Protein AF-A0A6I7P1I2-F1 (afdb_monomer)

Sequence (100 aa):
MGYPGLREEVRRVYERDATERSYSCLRPRLLGIYRAEIVERDGDLMTVQVRYAWRDEVSDDDPPFVGCQGTGERAFVVDVSGEVARVVGMSGEQRLPPRG

Secondary structure (DSSP, 8-state):
--STTHHHHHHHHHHHHB-BTTTTB-SEEEEEEEEEEEEEEETTEEEEEEEEEEEE-S-TTSTT-TT-EEEEEEEEEEE-SSSS-EEEEE-S-BSS----

pLDDT: mean 87.3, std 15.23, range [37.34, 98.12]

Mean predicted aligned error: 5.85 Å

Foldseek 3Di:
DPFPCVVVQVQVCCQQWDADDVNPQPGKGFPDWPDWDFPDDDPQKTKIKTKTWIAGPPDPPDPPPVDRTDIDIKIFIWGRPDSHIHGQDIDDHTPDDRDD

Structure (mmCIF, N/CA/C/O backbone):
data_AF-A0A6I7P1I2-F1
#
_entry.id   AF-A0A6I7P1I2-F1
#
loop_
_atom_site.group_PDB
_atom_site.id
_atom_site.type_symbol
_atom_site.label_atom_id
_atom_site.label_alt_id
_atom_site.label_comp_id
_atom_site.label_asym_id
_atom_site.label_entity_id
_atom_site.label_seq_id
_atom_site.pdbx_PDB_ins_code
_atom_site.Cartn_x
_atom_site.Cartn_y
_atom_site.Cartn_z
_atom_site.occupancy
_atom_site.B_iso_or_equiv
_atom_site.auth_seq_id
_atom_site.auth_comp_id
_atom_site.auth_asym_id
_atom_site.auth_atom_id
_atom_site.pdbx_PDB_model_num
ATOM 1 N N . MET A 1 1 ? -4.906 9.952 5.744 1.00 62.12 1 MET A N 1
ATOM 2 C CA . MET A 1 1 ? -4.938 8.846 6.727 1.00 62.12 1 MET A CA 1
ATOM 3 C C . MET A 1 1 ? -4.898 9.454 8.119 1.00 62.12 1 MET A C 1
ATOM 5 O O . MET A 1 1 ? -3.980 10.219 8.373 1.00 62.12 1 MET A O 1
ATOM 9 N N . GLY A 1 2 ? -5.907 9.198 8.956 1.00 75.69 2 GLY A N 1
ATOM 10 C CA . GLY A 1 2 ? -6.062 9.840 10.274 1.00 75.69 2 GLY A CA 1
ATOM 11 C C . GLY A 1 2 ? -5.527 9.039 11.468 1.00 75.69 2 GLY A C 1
ATOM 12 O O . GLY A 1 2 ? -5.618 9.519 12.590 1.00 75.69 2 GLY A O 1
ATOM 13 N N . TYR A 1 3 ? -4.980 7.840 11.244 1.00 83.12 3 TYR A N 1
ATOM 14 C CA . TYR A 1 3 ? -4.480 6.964 12.307 1.00 83.12 3 TYR A CA 1
ATOM 15 C C . TYR A 1 3 ? -2.974 7.145 12.522 1.00 83.12 3 TYR A C 1
ATOM 17 O O . TYR A 1 3 ? -2.224 7.126 11.535 1.00 83.12 3 TYR A O 1
ATOM 25 N N . PRO A 1 4 ? -2.512 7.278 13.779 1.00 84.56 4 PRO A N 1
ATOM 26 C CA . PRO A 1 4 ? -1.090 7.331 14.095 1.00 84.56 4 PRO A CA 1
ATOM 27 C C . PRO A 1 4 ? -0.337 6.129 13.515 1.00 84.56 4 PRO A C 1
ATOM 29 O O . PRO A 1 4 ? -0.789 4.991 13.613 1.00 84.56 4 PRO A O 1
ATOM 32 N N . GLY A 1 5 ? 0.801 6.381 12.864 1.00 87.62 5 GLY A N 1
ATOM 33 C CA . GLY A 1 5 ? 1.683 5.332 12.335 1.00 87.62 5 GLY A CA 1
ATOM 34 C C . GLY A 1 5 ? 1.178 4.576 11.097 1.00 87.62 5 GLY A C 1
ATOM 35 O O . GLY A 1 5 ? 1.986 3.947 10.422 1.00 87.62 5 GLY A O 1
ATOM 36 N N . LEU A 1 6 ? -0.100 4.689 10.717 1.00 91.00 6 LEU A N 1
ATOM 37 C CA . LEU A 1 6 ? -0.685 3.875 9.641 1.00 91.00 6 LEU A CA 1
ATOM 38 C C . LEU A 1 6 ? 0.038 4.020 8.294 1.00 91.00 6 LEU A C 1
ATOM 40 O O . LEU A 1 6 ? 0.222 3.047 7.571 1.00 91.00 6 LEU A O 1
ATOM 44 N N . ARG A 1 7 ? 0.469 5.235 7.944 1.00 93.25 7 ARG A N 1
ATOM 45 C CA . ARG A 1 7 ? 1.209 5.462 6.693 1.00 93.25 7 ARG A CA 1
ATOM 46 C C . ARG A 1 7 ? 2.533 4.694 6.666 1.00 93.25 7 ARG A C 1
ATOM 48 O O . ARG A 1 7 ? 2.898 4.158 5.624 1.00 93.25 7 ARG A O 1
ATOM 55 N N . GLU A 1 8 ? 3.233 4.675 7.794 1.00 93.62 8 GLU A N 1
ATOM 56 C CA . GLU A 1 8 ? 4.505 3.970 7.937 1.00 93.62 8 GLU A CA 1
ATOM 57 C C . GLU A 1 8 ? 4.284 2.457 7.946 1.00 93.62 8 GLU A C 1
ATOM 59 O O . GLU A 1 8 ? 5.009 1.720 7.289 1.00 93.62 8 GLU A O 1
ATOM 64 N N . GLU A 1 9 ? 3.218 2.000 8.604 1.00 95.44 9 GLU A N 1
ATOM 65 C CA . GLU A 1 9 ? 2.811 0.598 8.610 1.00 95.44 9 GLU A CA 1
ATOM 66 C C . GLU A 1 9 ? 2.508 0.079 7.196 1.00 95.44 9 GLU A C 1
ATOM 68 O O . GLU A 1 9 ? 3.051 -0.946 6.785 1.00 95.44 9 GLU A O 1
ATOM 73 N N . VAL A 1 10 ? 1.702 0.816 6.422 1.00 96.31 10 VAL A N 1
ATOM 74 C CA . VAL A 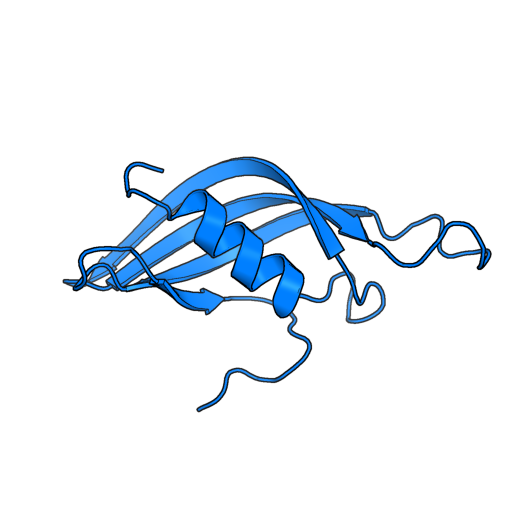1 10 ? 1.394 0.500 5.016 1.00 96.31 10 VAL A CA 1
ATOM 75 C C . VAL A 1 10 ? 2.670 0.404 4.189 1.00 96.31 10 VAL A C 1
ATOM 77 O O . VAL A 1 10 ? 2.849 -0.564 3.451 1.00 96.31 10 VAL A O 1
ATOM 80 N N . ARG A 1 11 ? 3.576 1.381 4.330 1.00 96.38 11 ARG A N 1
ATOM 81 C CA . ARG A 1 11 ? 4.871 1.359 3.645 1.00 96.38 11 ARG A CA 1
ATOM 82 C C . ARG A 1 11 ? 5.667 0.117 4.023 1.00 96.38 11 ARG A C 1
ATOM 84 O O . ARG A 1 11 ? 6.087 -0.617 3.137 1.00 96.38 11 ARG A O 1
ATOM 91 N N . ARG A 1 12 ? 5.827 -0.152 5.317 1.00 95.69 12 ARG A N 1
ATOM 92 C CA . ARG A 1 12 ? 6.600 -1.292 5.811 1.00 95.69 12 ARG A CA 1
ATOM 93 C C . ARG A 1 12 ? 6.071 -2.619 5.273 1.00 95.69 12 ARG A C 1
ATOM 95 O O . ARG A 1 12 ? 6.865 -3.446 4.838 1.00 95.69 12 ARG A O 1
ATOM 102 N N . VAL A 1 13 ? 4.754 -2.833 5.311 1.00 96.50 13 VAL A N 1
ATOM 103 C CA . VAL A 1 13 ? 4.146 -4.070 4.797 1.00 96.50 13 VAL A CA 1
ATOM 104 C C . VAL A 1 13 ? 4.307 -4.179 3.287 1.00 96.50 13 VAL A C 1
ATOM 106 O O . VAL A 1 13 ? 4.737 -5.223 2.804 1.00 96.50 13 VAL A O 1
ATOM 109 N N . TYR A 1 14 ? 4.049 -3.099 2.546 1.00 96.56 14 TYR A N 1
ATOM 110 C CA . TYR A 1 14 ? 4.244 -3.089 1.100 1.00 96.56 14 TYR A CA 1
ATOM 111 C C . TYR A 1 14 ? 5.682 -3.460 0.715 1.00 96.56 14 TYR A C 1
ATOM 113 O O . TYR A 1 14 ? 5.891 -4.398 -0.041 1.00 96.56 14 TYR A O 1
ATOM 121 N N . GLU A 1 15 ? 6.689 -2.783 1.264 1.00 95.19 15 GLU A N 1
ATOM 122 C CA . GLU A 1 15 ? 8.089 -2.989 0.855 1.00 95.19 15 GLU A CA 1
ATOM 123 C C . GLU A 1 15 ? 8.627 -4.375 1.262 1.00 95.19 15 GLU A C 1
ATOM 125 O O . GLU A 1 15 ? 9.477 -4.972 0.584 1.00 95.19 15 GLU A O 1
ATOM 130 N N . ARG A 1 16 ? 8.093 -4.925 2.359 1.00 94.38 16 ARG A N 1
ATOM 131 C CA . ARG A 1 16 ? 8.427 -6.264 2.852 1.00 94.38 16 ARG A CA 1
ATOM 132 C C . ARG A 1 16 ? 7.786 -7.381 2.029 1.00 94.38 16 ARG A C 1
ATOM 134 O O . ARG A 1 16 ? 8.445 -8.398 1.807 1.00 94.38 16 ARG A O 1
ATOM 141 N N . ASP A 1 17 ? 6.547 -7.209 1.582 1.00 94.50 17 ASP A N 1
ATOM 142 C CA . ASP A 1 17 ? 5.759 -8.332 1.068 1.00 94.50 17 ASP A CA 1
ATOM 143 C C . ASP A 1 17 ? 5.382 -8.190 -0.407 1.00 94.50 17 ASP A C 1
ATOM 145 O O . ASP A 1 17 ? 5.201 -9.208 -1.067 1.00 94.50 17 ASP A O 1
ATOM 149 N N . ALA A 1 18 ? 5.270 -6.981 -0.956 1.00 94.94 18 ALA A N 1
ATOM 150 C CA . ALA A 1 18 ? 4.775 -6.781 -2.313 1.00 94.94 18 ALA A CA 1
ATOM 151 C C . ALA A 1 18 ? 5.772 -7.226 -3.393 1.00 94.94 18 ALA A C 1
ATOM 153 O O . ALA A 1 18 ? 6.990 -7.063 -3.280 1.00 94.94 18 ALA A O 1
ATOM 154 N N . THR A 1 19 ? 5.203 -7.717 -4.490 1.00 93.19 19 THR A N 1
ATOM 155 C CA . THR A 1 19 ? 5.827 -7.773 -5.816 1.00 93.19 19 THR A CA 1
ATOM 156 C C . THR A 1 19 ? 4.970 -6.979 -6.796 1.00 93.19 19 THR A C 1
ATOM 158 O O . THR A 1 19 ? 3.774 -6.810 -6.571 1.00 93.19 19 THR A O 1
ATOM 161 N N . GLU A 1 20 ? 5.555 -6.487 -7.879 1.00 92.62 20 GLU A N 1
ATOM 162 C CA . GLU A 1 20 ? 4.842 -5.758 -8.930 1.00 92.62 20 GLU A CA 1
ATOM 163 C C . GLU A 1 20 ? 5.101 -6.394 -10.299 1.00 92.62 20 GLU A C 1
ATOM 165 O O . GLU A 1 20 ? 6.075 -7.130 -10.489 1.00 92.62 20 GLU A O 1
ATOM 170 N N . ARG A 1 21 ? 4.238 -6.065 -11.268 1.00 89.56 21 ARG A N 1
ATOM 171 C CA . ARG A 1 21 ? 4.314 -6.544 -12.659 1.00 89.56 21 ARG A CA 1
ATOM 172 C C . ARG A 1 21 ? 4.403 -8.072 -12.773 1.00 89.56 21 ARG A C 1
ATOM 174 O O . ARG A 1 21 ? 5.328 -8.592 -13.391 1.00 89.56 21 ARG A O 1
ATOM 181 N N . SER A 1 22 ? 3.443 -8.801 -12.210 1.00 87.69 22 SER A N 1
ATOM 182 C CA . SER A 1 22 ? 3.378 -10.262 -12.360 1.00 87.69 22 SER A CA 1
ATOM 183 C C . SER A 1 22 ? 4.661 -10.941 -11.905 1.00 87.69 22 SER A C 1
ATOM 185 O O . SER A 1 22 ? 5.227 -11.772 -12.612 1.00 87.69 22 SER A O 1
ATOM 187 N N . TYR A 1 23 ? 5.110 -10.563 -10.706 1.00 88.38 23 TYR A N 1
ATOM 188 C CA . TYR A 1 23 ? 6.326 -11.074 -10.068 1.00 88.38 23 TYR A CA 1
ATOM 189 C C . TYR A 1 23 ? 7.640 -10.748 -10.800 1.00 88.38 23 TYR A C 1
ATOM 191 O O . TYR A 1 23 ? 8.673 -11.325 -10.467 1.00 88.38 23 TYR A O 1
ATOM 199 N N . SER A 1 24 ? 7.654 -9.817 -11.762 1.00 86.25 24 SER A N 1
ATOM 200 C CA . SER A 1 24 ? 8.904 -9.400 -12.414 1.00 86.25 24 SER A CA 1
ATOM 201 C C . SER A 1 24 ? 9.673 -8.342 -11.617 1.00 86.25 24 SER A C 1
ATOM 203 O O . SER A 1 24 ? 10.883 -8.219 -11.783 1.00 86.25 24 SER A O 1
ATOM 205 N N . CYS A 1 25 ? 8.984 -7.563 -10.776 1.00 88.62 25 CYS A N 1
ATOM 206 C CA . CYS A 1 25 ? 9.580 -6.532 -9.927 1.00 88.62 25 CYS A CA 1
ATOM 207 C C . CYS A 1 25 ? 9.448 -6.952 -8.463 1.00 88.62 25 CYS A C 1
ATOM 209 O O . CYS A 1 25 ? 8.384 -6.856 -7.845 1.00 88.62 25 CYS A O 1
ATOM 211 N N . LEU A 1 26 ? 10.531 -7.517 -7.941 1.00 89.19 26 LEU A N 1
ATOM 212 C CA . LEU A 1 26 ? 10.532 -8.276 -6.698 1.00 89.19 26 LEU A CA 1
ATOM 213 C C . LEU A 1 26 ? 10.766 -7.412 -5.464 1.00 89.19 26 LEU A C 1
ATOM 215 O O . LEU A 1 26 ? 10.371 -7.825 -4.372 1.00 89.19 26 LEU A O 1
ATOM 219 N N . ARG A 1 27 ? 11.407 -6.243 -5.599 1.00 90.69 27 ARG A N 1
ATOM 220 C CA . ARG A 1 27 ? 11.761 -5.372 -4.466 1.00 90.69 27 ARG A CA 1
ATOM 221 C C . ARG A 1 27 ? 11.227 -3.947 -4.617 1.00 90.69 27 ARG A C 1
ATOM 223 O O . ARG A 1 27 ? 12.000 -2.997 -4.514 1.00 90.69 27 ARG A O 1
ATOM 230 N N . PRO A 1 28 ? 9.910 -3.765 -4.835 1.00 93.38 28 PRO A N 1
ATOM 231 C CA . PRO A 1 28 ? 9.336 -2.438 -4.985 1.00 93.38 28 PRO A CA 1
ATOM 232 C C . PRO A 1 28 ? 9.406 -1.648 -3.670 1.00 93.38 28 PRO A C 1
ATOM 234 O O . PRO A 1 28 ? 9.044 -2.148 -2.605 1.00 93.38 28 PRO A O 1
ATOM 237 N N . ARG A 1 29 ? 9.812 -0.379 -3.762 1.00 94.56 29 ARG A N 1
ATOM 238 C CA . AR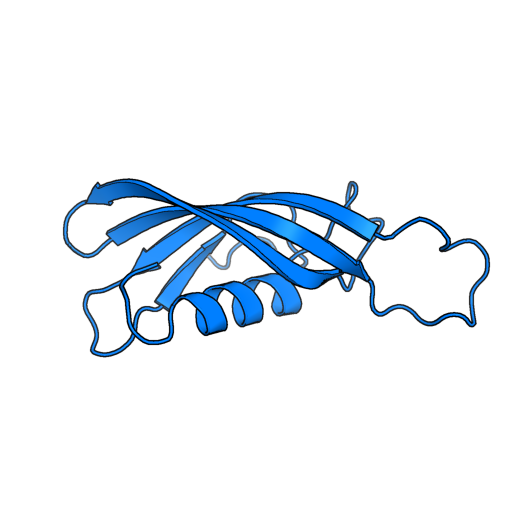G A 1 29 ? 9.719 0.612 -2.684 1.00 94.56 29 ARG A CA 1
ATOM 239 C C . ARG A 1 29 ? 8.756 1.734 -3.002 1.00 94.56 29 ARG A C 1
ATOM 241 O O . ARG A 1 29 ? 8.638 2.155 -4.153 1.00 94.56 29 ARG A O 1
ATOM 248 N N . LEU A 1 30 ? 8.072 2.235 -1.972 1.00 95.50 30 LEU A N 1
ATOM 249 C CA . LEU A 1 30 ? 7.101 3.314 -2.120 1.00 95.50 30 LEU A CA 1
ATOM 250 C C . LEU A 1 30 ? 7.804 4.662 -2.224 1.00 95.50 30 LEU A C 1
ATOM 252 O O . LEU A 1 30 ? 8.259 5.228 -1.226 1.00 95.50 30 LEU A O 1
ATOM 256 N N . LEU A 1 31 ? 7.758 5.251 -3.416 1.00 94.69 31 LEU A N 1
ATOM 257 C CA . LEU A 1 31 ? 8.173 6.635 -3.632 1.00 94.69 31 LEU A CA 1
ATOM 258 C C . LE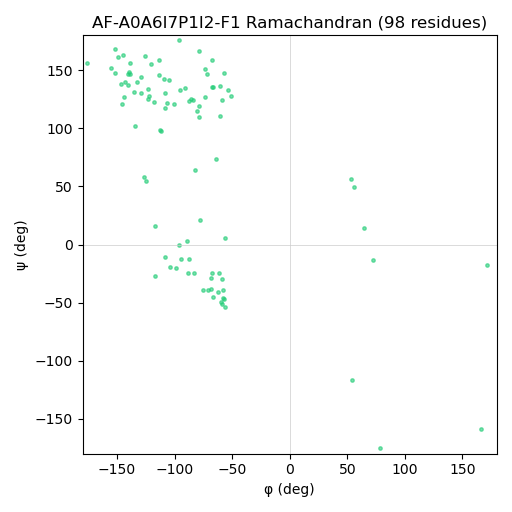U A 1 31 ? 7.208 7.609 -2.948 1.00 94.69 31 LEU A C 1
ATOM 260 O O . LEU A 1 31 ? 7.623 8.598 -2.347 1.00 94.69 31 LEU A O 1
ATOM 264 N N . GLY A 1 32 ? 5.910 7.308 -2.989 1.00 93.81 32 GLY A N 1
ATOM 265 C CA . GLY A 1 32 ? 4.895 8.143 -2.364 1.00 93.81 32 GLY A CA 1
ATOM 266 C C . GLY A 1 32 ? 3.493 7.559 -2.458 1.00 93.81 32 GLY A C 1
ATOM 267 O O . GLY A 1 32 ? 3.187 6.774 -3.350 1.00 93.81 32 GLY A O 1
ATOM 268 N N . ILE A 1 33 ? 2.636 7.984 -1.532 1.00 95.38 33 ILE A N 1
ATOM 269 C CA . ILE A 1 33 ? 1.197 7.711 -1.538 1.00 95.38 33 ILE A CA 1
ATOM 270 C C . ILE A 1 33 ? 0.508 9.017 -1.913 1.00 95.38 33 ILE A C 1
ATOM 272 O O . ILE A 1 33 ? 0.689 10.015 -1.214 1.00 95.38 33 ILE A O 1
ATOM 276 N N . TYR A 1 34 ? -0.267 9.012 -2.996 1.00 94.81 34 TYR A N 1
ATOM 277 C CA . TYR A 1 34 ? -0.994 10.198 -3.462 1.00 94.81 34 TYR A CA 1
ATOM 278 C C . TYR A 1 34 ? -2.489 10.147 -3.138 1.00 94.81 34 TYR A C 1
ATOM 280 O O . TYR A 1 34 ? -3.134 11.192 -3.090 1.00 94.81 34 TYR A O 1
ATOM 288 N N . ARG A 1 35 ? -3.050 8.963 -2.860 1.00 95.44 35 ARG A N 1
ATOM 289 C CA . ARG A 1 35 ? -4.422 8.819 -2.353 1.00 95.44 35 ARG A CA 1
ATOM 290 C C . ARG A 1 35 ? -4.504 7.683 -1.344 1.00 95.44 35 ARG A C 1
ATOM 292 O O . ARG A 1 35 ? -3.884 6.642 -1.536 1.00 95.44 35 ARG A O 1
ATOM 299 N N . ALA A 1 36 ? -5.273 7.895 -0.283 1.00 95.69 36 ALA A N 1
ATOM 300 C CA . ALA A 1 36 ? -5.627 6.862 0.678 1.00 95.69 36 ALA A CA 1
ATOM 301 C C . ALA A 1 36 ? -7.043 7.127 1.191 1.00 95.69 36 ALA A C 1
ATOM 303 O O . ALA A 1 36 ? -7.294 8.195 1.757 1.00 95.69 36 ALA A O 1
ATOM 304 N N . GLU A 1 37 ? -7.941 6.172 0.993 1.00 95.69 37 GLU A N 1
ATOM 305 C CA . GLU A 1 37 ? -9.350 6.276 1.362 1.00 95.69 37 GLU A CA 1
ATOM 306 C C . GLU A 1 37 ? -9.817 5.022 2.098 1.00 95.69 37 GLU A C 1
ATOM 308 O O . GLU A 1 37 ? -9.417 3.912 1.762 1.00 95.69 37 GLU A O 1
ATOM 313 N N . ILE A 1 38 ? -10.631 5.207 3.137 1.00 96.12 38 ILE A N 1
ATOM 314 C CA . ILE A 1 38 ? -11.282 4.095 3.832 1.00 96.12 38 ILE A CA 1
ATOM 315 C C . ILE A 1 38 ? -12.490 3.713 2.981 1.00 96.12 38 ILE A C 1
ATOM 317 O O . ILE A 1 38 ? -13.391 4.534 2.815 1.00 96.12 38 ILE A O 1
ATOM 321 N N . VAL A 1 39 ? -12.483 2.505 2.423 1.00 96.94 39 VAL A N 1
ATOM 322 C CA . VAL A 1 39 ? -13.561 2.004 1.552 1.00 96.94 39 VAL A CA 1
ATOM 323 C C . VAL A 1 39 ? -14.538 1.103 2.298 1.00 96.94 39 VAL A C 1
ATOM 325 O O . VAL A 1 39 ? -15.675 0.944 1.869 1.00 96.94 39 VAL A O 1
ATOM 328 N N . GLU A 1 40 ? -14.116 0.554 3.434 1.00 96.94 40 GLU A N 1
ATOM 329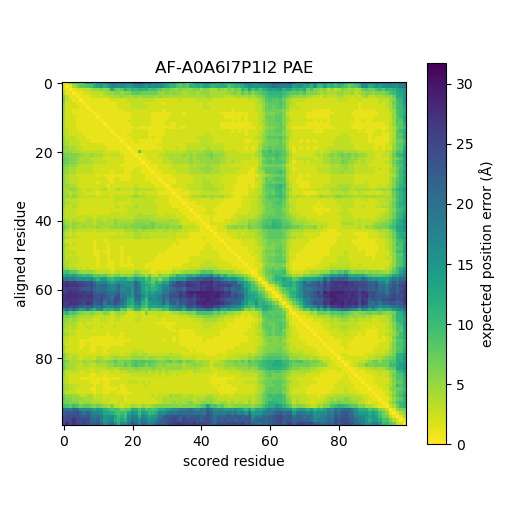 C CA . GLU A 1 40 ? -14.928 -0.313 4.280 1.00 96.94 40 GLU A CA 1
ATOM 330 C C . GLU A 1 40 ? -14.477 -0.191 5.734 1.00 96.94 40 GLU A C 1
ATOM 332 O O . GLU A 1 40 ? -13.292 0.026 6.014 1.00 96.94 40 GLU A O 1
ATOM 337 N N . ARG A 1 41 ? -15.423 -0.335 6.662 1.00 95.62 41 ARG A N 1
ATOM 338 C CA . ARG A 1 41 ? -15.155 -0.403 8.094 1.00 95.62 41 ARG A CA 1
ATOM 339 C C . ARG A 1 41 ? -16.126 -1.370 8.754 1.00 95.62 41 ARG A C 1
ATOM 341 O O . ARG A 1 41 ? -17.333 -1.190 8.625 1.00 95.62 41 ARG A O 1
ATOM 348 N N . ASP A 1 42 ? -15.581 -2.320 9.498 1.00 95.25 42 ASP A N 1
ATOM 349 C CA . ASP A 1 42 ? -16.319 -3.301 10.284 1.00 95.25 42 ASP A CA 1
ATOM 350 C C . ASP A 1 42 ? -15.687 -3.407 11.678 1.00 95.25 42 ASP A C 1
ATOM 352 O O . ASP A 1 42 ? -14.609 -3.973 11.854 1.00 95.25 42 ASP A O 1
ATOM 356 N N . GLY A 1 43 ? -16.323 -2.770 12.664 1.00 94.88 43 GLY A N 1
ATOM 357 C CA . GLY A 1 43 ? -15.789 -2.660 14.022 1.00 94.88 43 GLY A CA 1
ATOM 358 C C . GLY A 1 43 ? -14.374 -2.067 14.058 1.00 94.88 43 GLY A C 1
ATOM 359 O O . GLY A 1 43 ? -14.159 -0.909 13.670 1.00 94.88 43 GLY A O 1
ATOM 360 N N . ASP A 1 44 ? -13.431 -2.887 14.528 1.00 95.69 44 ASP A N 1
ATOM 361 C CA . ASP A 1 44 ? -12.004 -2.570 14.655 1.00 95.69 44 ASP A CA 1
ATOM 362 C C . ASP A 1 44 ? -11.185 -2.916 13.402 1.00 95.69 44 ASP A C 1
ATOM 364 O O . ASP A 1 44 ? -9.971 -2.715 13.380 1.00 95.69 44 ASP A O 1
ATOM 368 N N . LEU A 1 45 ? -11.830 -3.400 12.340 1.00 97.31 45 LEU A N 1
ATOM 369 C CA . LEU A 1 45 ? -11.211 -3.615 11.040 1.00 97.31 45 LEU A CA 1
ATOM 370 C C . LEU A 1 45 ? -11.645 -2.526 10.062 1.00 97.31 45 LEU A C 1
ATOM 372 O O . LEU A 1 45 ? -12.796 -2.088 10.023 1.00 97.31 45 LEU A O 1
ATOM 376 N N . MET A 1 46 ? -10.712 -2.082 9.230 1.00 96.38 46 MET A N 1
ATOM 377 C CA . MET A 1 46 ? -11.024 -1.217 8.100 1.00 96.38 46 MET A CA 1
ATOM 378 C C . MET A 1 46 ? -10.205 -1.587 6.873 1.00 96.38 46 MET A C 1
ATOM 380 O O . MET A 1 46 ? -9.035 -1.954 6.977 1.00 96.38 46 MET A O 1
ATOM 384 N N . THR A 1 47 ? -10.806 -1.412 5.703 1.00 97.81 47 THR A N 1
ATOM 385 C CA . THR A 1 47 ? -10.123 -1.562 4.421 1.00 97.81 47 THR A CA 1
ATOM 386 C C . THR A 1 47 ? -9.760 -0.182 3.895 1.00 97.81 47 THR A C 1
ATOM 388 O O . THR A 1 47 ? -10.624 0.673 3.681 1.00 97.81 47 THR A O 1
ATOM 391 N N . VAL A 1 48 ? -8.467 0.045 3.678 1.00 97.38 48 VAL A N 1
ATOM 392 C CA . VAL A 1 48 ? -7.928 1.286 3.120 1.00 97.38 48 VAL A CA 1
ATOM 393 C C . VAL A 1 48 ? -7.452 1.025 1.698 1.00 97.38 48 VAL A C 1
ATOM 395 O O . VAL A 1 48 ? -6.514 0.259 1.486 1.00 97.38 48 VAL A O 1
ATOM 398 N N . GLN A 1 49 ? -8.062 1.685 0.720 1.00 98.06 49 GLN A N 1
ATOM 399 C CA . GLN A 1 49 ? -7.582 1.699 -0.656 1.00 98.06 49 GLN A CA 1
ATOM 400 C C . GLN A 1 49 ? -6.506 2.775 -0.794 1.00 98.06 49 GLN A C 1
ATOM 402 O O . GLN A 1 49 ? -6.716 3.945 -0.466 1.00 98.06 49 GLN A O 1
ATOM 407 N N . VAL A 1 50 ? -5.327 2.372 -1.256 1.00 97.94 50 VAL A N 1
ATOM 408 C CA . VAL A 1 50 ? -4.147 3.227 -1.364 1.00 97.94 50 VAL A CA 1
ATOM 409 C C . VAL A 1 50 ? -3.681 3.243 -2.805 1.00 97.94 50 VAL A C 1
ATOM 411 O O . VAL A 1 50 ? -3.424 2.194 -3.391 1.00 97.94 50 VAL A O 1
ATOM 414 N N . ARG A 1 51 ? -3.502 4.449 -3.345 1.00 97.81 51 ARG A N 1
ATOM 415 C CA . ARG A 1 51 ? -2.863 4.674 -4.638 1.00 97.81 51 ARG A CA 1
ATOM 416 C C . ARG A 1 51 ? -1.490 5.298 -4.449 1.00 97.81 51 ARG A C 1
ATOM 418 O O . ARG A 1 51 ? -1.332 6.286 -3.720 1.00 97.81 51 ARG A O 1
ATOM 425 N N . TYR A 1 52 ? -0.498 4.709 -5.100 1.00 97.56 52 TYR A N 1
ATOM 426 C CA . TYR A 1 52 ? 0.905 4.974 -4.813 1.00 97.56 52 TYR A CA 1
ATOM 427 C C . TYR A 1 52 ? 1.787 4.936 -6.059 1.00 97.56 52 TYR A C 1
ATOM 429 O O . TYR A 1 52 ? 1.390 4.437 -7.113 1.00 97.56 52 TYR A O 1
ATOM 437 N N . ALA A 1 53 ? 2.981 5.509 -5.931 1.00 96.62 53 ALA A N 1
ATOM 438 C CA . ALA A 1 53 ? 4.078 5.387 -6.880 1.00 96.62 53 ALA A CA 1
ATOM 439 C C . ALA A 1 53 ? 5.186 4.526 -6.267 1.00 96.62 53 ALA A C 1
ATOM 441 O O . ALA A 1 53 ? 5.465 4.633 -5.068 1.00 96.62 53 ALA A O 1
ATOM 442 N N . TRP A 1 54 ? 5.821 3.698 -7.089 1.00 95.62 54 TRP A N 1
ATOM 443 C CA . TRP A 1 54 ? 6.826 2.736 -6.661 1.00 95.62 54 TRP A CA 1
ATOM 444 C C . TRP A 1 54 ? 8.006 2.661 -7.632 1.00 95.62 54 TRP A C 1
ATOM 446 O O . TRP A 1 54 ? 7.885 2.987 -8.816 1.00 95.62 54 TRP A O 1
ATOM 456 N N . ARG A 1 55 ? 9.149 2.219 -7.111 1.00 92.38 55 ARG A N 1
ATOM 457 C CA . ARG A 1 55 ? 10.352 1.864 -7.873 1.00 92.38 55 ARG A CA 1
ATOM 458 C C . ARG A 1 55 ? 11.058 0.719 -7.167 1.00 92.38 55 ARG A C 1
ATOM 460 O O . ARG A 1 55 ? 11.140 0.726 -5.944 1.00 92.38 55 ARG A O 1
ATOM 467 N N . ASP A 1 56 ? 11.537 -0.247 -7.927 1.00 89.31 56 ASP A N 1
ATOM 468 C CA . ASP A 1 56 ? 12.272 -1.393 -7.402 1.00 89.31 56 ASP A CA 1
ATOM 469 C C . ASP A 1 56 ? 13.696 -1.008 -6.953 1.00 89.31 56 ASP A C 1
ATOM 471 O O . ASP A 1 56 ? 14.274 -0.033 -7.433 1.00 89.31 56 ASP A O 1
ATOM 475 N N . GLU A 1 57 ? 14.229 -1.732 -5.973 1.00 80.81 57 GLU A N 1
ATOM 476 C CA . GLU A 1 57 ? 15.585 -1.573 -5.440 1.00 80.81 57 GLU A CA 1
ATOM 477 C C . GLU A 1 57 ? 16.662 -2.365 -6.171 1.00 80.81 57 GLU A C 1
ATOM 479 O O . GLU A 1 57 ? 17.843 -2.176 -5.876 1.00 80.81 57 GLU A O 1
ATOM 484 N N . VAL A 1 58 ? 16.298 -3.309 -7.043 1.00 66.94 58 VAL A N 1
ATOM 485 C CA . VAL A 1 58 ? 17.303 -4.070 -7.800 1.00 66.94 58 VAL A CA 1
ATOM 486 C C . VAL A 1 58 ? 18.154 -3.087 -8.618 1.00 66.94 58 VAL A C 1
ATOM 488 O O . VAL A 1 58 ? 17.608 -2.242 -9.323 1.00 66.94 58 VAL A O 1
ATOM 491 N N . SER A 1 59 ? 19.476 -3.146 -8.407 1.00 51.41 59 SER A N 1
ATOM 492 C CA . SER A 1 59 ? 20.424 -2.071 -8.705 1.00 51.41 59 SER A CA 1
ATOM 493 C C . SER A 1 59 ? 20.581 -1.795 -10.195 1.00 51.41 59 SER A C 1
ATOM 495 O O . SER A 1 59 ? 20.360 -2.658 -11.043 1.00 51.41 59 SER A O 1
ATOM 497 N N . ASP A 1 60 ? 21.052 -0.582 -10.476 1.00 50.72 60 ASP A N 1
ATOM 498 C CA . ASP A 1 60 ? 21.474 -0.063 -11.780 1.00 50.72 60 ASP A CA 1
ATOM 499 C C . ASP A 1 60 ? 22.577 -0.901 -12.491 1.00 50.72 60 ASP A C 1
ATOM 501 O O . ASP A 1 60 ? 23.054 -0.490 -13.547 1.00 50.72 60 ASP A O 1
ATOM 505 N N . ASP A 1 61 ? 22.984 -2.063 -11.955 1.00 51.16 61 ASP A N 1
ATOM 506 C CA . ASP A 1 61 ? 24.069 -2.912 -12.483 1.00 51.16 61 ASP A CA 1
ATOM 507 C C . ASP A 1 61 ? 23.602 -4.043 -13.423 1.00 51.16 61 ASP A C 1
ATOM 509 O O . ASP A 1 61 ? 24.432 -4.624 -14.121 1.00 51.16 61 ASP A O 1
ATOM 513 N N . ASP A 1 62 ? 22.297 -4.340 -13.494 1.00 51.59 62 ASP A N 1
ATOM 514 C CA . ASP A 1 62 ? 21.730 -5.341 -14.416 1.00 51.59 62 ASP A CA 1
ATOM 515 C C . ASP A 1 62 ? 20.864 -4.672 -15.509 1.00 51.59 62 ASP A C 1
ATOM 517 O O . ASP A 1 62 ? 19.675 -4.382 -15.299 1.00 51.59 62 ASP A O 1
ATOM 521 N N . PRO A 1 63 ? 21.392 -4.434 -16.726 1.00 48.72 63 PRO A N 1
ATOM 522 C CA . PRO A 1 63 ? 20.539 -4.119 -17.867 1.00 48.72 63 PRO A CA 1
ATOM 523 C C . PRO A 1 63 ? 19.813 -5.407 -18.322 1.00 48.72 63 PRO A C 1
ATOM 525 O O . PRO A 1 63 ? 20.490 -6.403 -18.578 1.00 48.72 63 PRO A O 1
ATOM 528 N N . PRO A 1 64 ? 18.463 -5.432 -18.463 1.00 50.78 64 PRO A N 1
ATOM 529 C CA . PRO A 1 64 ? 17.574 -4.312 -18.767 1.00 50.78 64 PRO A CA 1
ATOM 530 C C . PRO A 1 64 ? 16.410 -4.144 -17.760 1.00 50.78 64 PRO A C 1
ATOM 532 O O . PRO A 1 64 ? 15.249 -4.120 -18.167 1.00 50.78 64 PRO A O 1
ATOM 535 N N . PHE A 1 65 ? 16.657 -3.968 -16.455 1.00 53.91 65 PHE A N 1
ATOM 536 C CA . PHE A 1 65 ? 15.573 -3.622 -15.504 1.00 53.91 65 PHE A CA 1
ATOM 537 C C . PHE A 1 65 ? 15.139 -2.141 -15.547 1.00 53.91 65 PHE A C 1
ATOM 539 O O . PHE A 1 65 ? 14.477 -1.646 -14.630 1.00 53.91 65 PHE A O 1
ATOM 546 N N . VAL A 1 66 ? 15.429 -1.443 -16.655 1.00 56.78 66 VAL A N 1
ATOM 547 C CA . VAL A 1 66 ? 14.878 -0.127 -17.021 1.00 56.78 66 VAL A CA 1
ATOM 548 C C . VAL A 1 66 ? 13.360 -0.267 -17.229 1.00 56.78 66 VAL A C 1
ATOM 550 O O . VAL A 1 66 ? 12.861 -0.329 -18.347 1.00 56.78 66 VAL A O 1
ATOM 553 N N . GLY A 1 67 ? 12.595 -0.413 -16.148 1.00 72.56 67 GLY A N 1
ATOM 554 C CA . GLY A 1 67 ? 11.163 -0.706 -16.243 1.00 72.56 67 GLY A CA 1
ATOM 555 C C . GLY A 1 67 ? 10.455 -1.043 -14.935 1.00 72.56 67 GLY A C 1
ATOM 556 O O . GLY A 1 67 ? 9.228 -0.920 -14.874 1.00 72.56 67 GLY A O 1
ATOM 557 N N . CYS A 1 68 ? 11.181 -1.402 -13.872 1.00 87.31 68 CYS A N 1
ATOM 558 C CA . CYS A 1 68 ? 10.578 -1.680 -12.567 1.00 87.31 68 CYS A CA 1
ATOM 559 C C . CYS A 1 68 ? 10.318 -0.401 -11.762 1.00 87.31 68 CYS A C 1
ATOM 561 O O . CYS A 1 68 ? 10.867 -0.154 -10.691 1.00 87.31 68 CYS A O 1
ATOM 563 N N . GLN A 1 69 ? 9.433 0.420 -12.311 1.00 91.25 69 GLN A N 1
ATOM 564 C CA . GLN A 1 69 ? 8.808 1.547 -11.643 1.00 91.25 69 GLN A CA 1
ATOM 565 C C . GLN A 1 69 ? 7.405 1.757 -12.206 1.00 91.25 69 GLN A C 1
ATOM 567 O O . GLN A 1 69 ? 7.083 1.305 -13.316 1.00 91.25 69 GLN A O 1
ATOM 572 N N . GLY A 1 70 ? 6.578 2.477 -11.459 1.00 93.19 70 GLY A N 1
ATOM 573 C CA . GLY A 1 70 ? 5.247 2.835 -11.916 1.00 93.19 70 GLY A CA 1
ATOM 574 C C . GLY A 1 70 ? 4.351 3.359 -10.810 1.00 93.19 70 GLY A C 1
ATOM 575 O O . GLY A 1 70 ? 4.802 3.831 -9.765 1.00 93.19 70 GLY A O 1
ATOM 576 N N . THR A 1 71 ? 3.055 3.273 -11.071 1.00 96.00 71 THR A N 1
ATOM 577 C CA . THR A 1 71 ? 2.000 3.506 -10.092 1.00 96.00 71 THR A CA 1
ATOM 578 C C . THR A 1 71 ? 1.244 2.210 -9.827 1.00 96.00 71 THR A C 1
ATOM 580 O O . THR A 1 71 ? 1.295 1.277 -10.628 1.00 96.00 71 THR A O 1
ATOM 583 N N . GLY A 1 72 ? 0.576 2.139 -8.682 1.00 95.88 72 GLY A N 1
ATOM 584 C CA . GLY A 1 72 ? -0.233 0.992 -8.294 1.00 95.88 72 GLY A CA 1
ATOM 585 C C . GLY A 1 72 ? -1.374 1.387 -7.369 1.00 95.88 72 GLY A C 1
ATOM 586 O O . GLY A 1 72 ? -1.428 2.510 -6.852 1.00 95.88 72 GLY A O 1
ATOM 587 N N . GLU A 1 73 ? -2.287 0.442 -7.181 1.00 97.69 73 GLU A N 1
ATOM 588 C CA . GLU A 1 73 ? -3.397 0.535 -6.246 1.00 97.69 73 GLU A CA 1
ATOM 589 C C . GLU A 1 73 ? -3.517 -0.782 -5.479 1.00 97.69 73 GLU A C 1
ATOM 591 O O . GLU A 1 73 ? -3.497 -1.859 -6.075 1.00 97.69 73 GLU A O 1
ATOM 596 N N . ARG A 1 74 ? -3.630 -0.696 -4.151 1.00 97.50 74 ARG A N 1
ATOM 597 C CA . ARG A 1 74 ? -3.864 -1.852 -3.279 1.00 97.50 74 ARG A CA 1
ATOM 598 C C . ARG A 1 74 ? -4.845 -1.512 -2.174 1.00 97.50 74 ARG A C 1
ATOM 600 O O . ARG A 1 74 ? -4.874 -0.385 -1.683 1.00 97.50 74 ARG A O 1
ATOM 607 N N . ALA A 1 75 ? -5.607 -2.515 -1.766 1.00 98.12 75 ALA A N 1
ATOM 608 C CA . ALA A 1 75 ? -6.379 -2.502 -0.542 1.00 98.12 75 ALA A CA 1
ATOM 609 C C . ALA A 1 75 ? -5.533 -3.078 0.600 1.00 98.12 75 ALA A C 1
ATOM 611 O O . ALA A 1 75 ? -4.885 -4.115 0.448 1.00 98.12 75 ALA A O 1
ATOM 612 N N . PHE A 1 76 ? -5.557 -2.403 1.743 1.00 97.81 76 PHE A N 1
ATOM 613 C CA . PHE A 1 76 ? -4.917 -2.829 2.979 1.00 97.81 76 PHE A CA 1
ATOM 614 C C . PHE A 1 76 ? -5.996 -3.023 4.037 1.00 97.81 76 PHE A C 1
ATOM 616 O O . PHE A 1 76 ? -6.737 -2.085 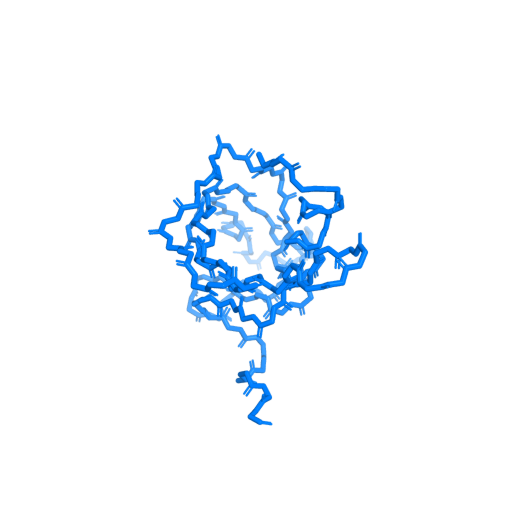4.327 1.00 97.81 76 PHE A O 1
ATOM 623 N N . VAL A 1 77 ? -6.076 -4.220 4.611 1.00 97.81 77 VAL A N 1
ATOM 624 C CA . VAL A 1 77 ? -6.927 -4.492 5.772 1.00 97.81 77 VAL A CA 1
ATOM 625 C C . VAL A 1 77 ? -6.135 -4.127 7.016 1.00 97.81 77 VAL A C 1
ATOM 627 O O . VAL A 1 77 ? -5.006 -4.588 7.205 1.00 97.81 77 VAL A O 1
ATOM 630 N N . VAL A 1 78 ? -6.718 -3.269 7.842 1.00 97.19 78 VAL A N 1
ATOM 631 C CA . VAL A 1 78 ? -6.074 -2.660 8.999 1.00 97.19 78 VAL A CA 1
ATOM 632 C C . VAL A 1 78 ? -6.883 -2.970 10.247 1.00 97.19 78 VAL A C 1
ATOM 634 O O . VAL A 1 78 ? -8.064 -2.644 10.306 1.00 97.19 78 VAL A O 1
ATOM 637 N N . ASP A 1 79 ? -6.216 -3.541 11.240 1.00 96.50 79 ASP A N 1
ATOM 638 C CA . ASP A 1 79 ? -6.705 -3.682 12.607 1.00 96.50 79 ASP A CA 1
ATOM 639 C C . ASP A 1 79 ? -6.343 -2.425 13.411 1.00 96.50 79 ASP A C 1
ATOM 641 O O . ASP A 1 79 ? -5.177 -2.014 13.468 1.00 96.50 79 ASP A O 1
ATOM 645 N N . VAL A 1 80 ? -7.361 -1.790 13.992 1.00 94.44 80 VAL A N 1
ATOM 646 C CA . VAL A 1 80 ? -7.257 -0.582 14.820 1.00 94.44 80 VAL A CA 1
ATOM 647 C C . VAL A 1 80 ? -7.706 -0.805 16.270 1.00 94.44 80 VAL A C 1
ATOM 649 O O . VAL A 1 80 ? -7.921 0.171 16.983 1.00 94.44 80 VAL A O 1
ATOM 652 N N .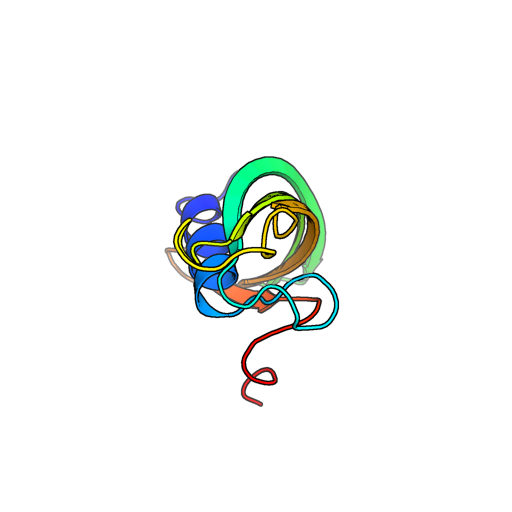 SER A 1 81 ? -7.823 -2.060 16.717 1.00 93.75 81 SER A N 1
ATOM 653 C CA . SER A 1 81 ? -8.182 -2.413 18.103 1.00 93.75 81 SER A CA 1
ATOM 654 C C . SER A 1 81 ? -7.098 -2.042 19.128 1.00 93.75 81 SER A C 1
ATOM 656 O O . SER A 1 81 ? -7.384 -1.859 20.312 1.00 93.75 81 SER A O 1
ATOM 658 N N . GLY A 1 82 ? -5.840 -1.935 18.688 1.00 88.94 82 GLY A N 1
ATOM 659 C CA . GLY A 1 82 ? -4.691 -1.594 19.528 1.00 88.94 82 GLY A CA 1
ATOM 660 C C . GLY A 1 82 ? -4.311 -0.109 19.514 1.00 88.94 82 GLY A C 1
ATOM 661 O O . GLY A 1 82 ? -4.828 0.691 18.740 1.00 88.94 82 GLY A O 1
ATOM 662 N N . GLU A 1 83 ? -3.316 0.255 20.329 1.00 86.81 83 GLU A N 1
ATOM 663 C CA . GLU A 1 83 ? -2.770 1.626 20.393 1.00 86.81 83 GLU A CA 1
ATOM 664 C C . GLU A 1 83 ? -2.152 2.104 19.068 1.00 86.81 83 GLU A C 1
ATOM 666 O O . GLU A 1 83 ? -2.065 3.304 18.801 1.00 86.81 83 GLU A O 1
ATOM 671 N N . VAL A 1 84 ? -1.710 1.161 18.231 1.00 89.19 84 VAL A N 1
ATOM 672 C CA . VAL A 1 84 ? -1.118 1.421 16.918 1.00 89.19 84 VAL A CA 1
ATOM 673 C C . VAL A 1 84 ? -1.821 0.553 15.887 1.00 89.19 84 VAL A C 1
ATOM 675 O O . VAL A 1 84 ? -1.937 -0.659 16.069 1.00 89.19 84 VAL A O 1
ATOM 678 N N . ALA A 1 85 ? -2.242 1.177 14.787 1.00 93.25 85 ALA A N 1
ATOM 679 C CA . ALA A 1 85 ? -2.861 0.485 13.665 1.00 93.25 85 ALA A CA 1
ATOM 680 C C . ALA A 1 85 ? -1.899 -0.546 13.052 1.00 93.25 85 ALA A C 1
ATOM 682 O O . ALA A 1 85 ? -0.720 -0.249 12.833 1.00 93.25 85 ALA A O 1
ATOM 683 N N . ARG A 1 86 ? -2.403 -1.741 12.737 1.00 95.44 86 ARG A N 1
ATOM 684 C CA . ARG A 1 86 ? -1.621 -2.827 12.132 1.00 95.44 86 ARG A CA 1
ATOM 685 C C . ARG A 1 86 ? -2.243 -3.274 10.827 1.00 95.44 86 ARG A C 1
ATOM 687 O O . ARG A 1 86 ? -3.441 -3.517 10.763 1.00 95.44 86 ARG A O 1
ATOM 694 N N . VAL A 1 87 ? -1.429 -3.428 9.789 1.00 96.31 87 VAL A N 1
ATOM 695 C CA . VAL A 1 87 ? -1.890 -4.047 8.545 1.00 96.31 87 VAL A CA 1
ATOM 696 C C . VAL A 1 87 ? -1.907 -5.561 8.747 1.00 96.31 87 VAL A C 1
ATOM 698 O O . VAL A 1 87 ? -0.871 -6.167 9.017 1.00 96.31 87 VAL A O 1
ATOM 701 N N . VAL A 1 88 ? -3.089 -6.156 8.613 1.00 95.88 88 VAL A N 1
ATOM 702 C CA . VAL A 1 88 ? -3.334 -7.602 8.762 1.00 95.88 88 VAL A CA 1
ATOM 703 C C . VAL A 1 88 ? -3.627 -8.287 7.427 1.00 95.88 88 VAL A 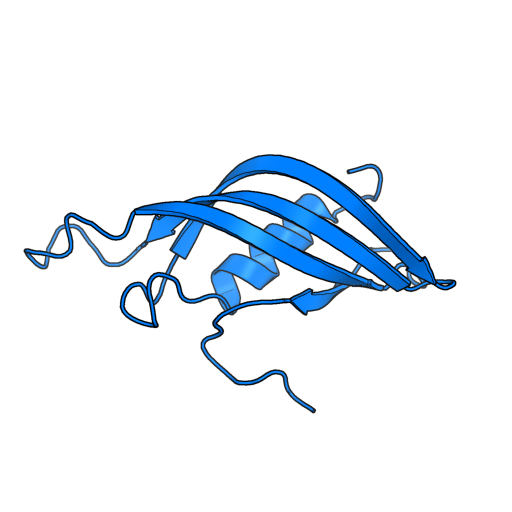C 1
ATOM 705 O O . VAL A 1 88 ? -3.611 -9.509 7.343 1.00 95.88 88 VAL A O 1
ATOM 708 N N . GLY A 1 89 ? -3.839 -7.509 6.363 1.00 95.75 89 GLY A N 1
ATOM 709 C CA . GLY A 1 89 ? -4.005 -8.020 5.008 1.00 95.75 89 GLY A CA 1
ATOM 710 C C . GLY A 1 89 ? -3.629 -6.983 3.957 1.00 95.75 89 GLY A C 1
ATOM 711 O O . GLY A 1 89 ? -3.750 -5.778 4.177 1.00 95.75 89 GLY A O 1
ATOM 712 N N . MET A 1 90 ? -3.186 -7.452 2.797 1.00 97.06 90 MET A N 1
ATOM 713 C CA . MET A 1 90 ? -2.876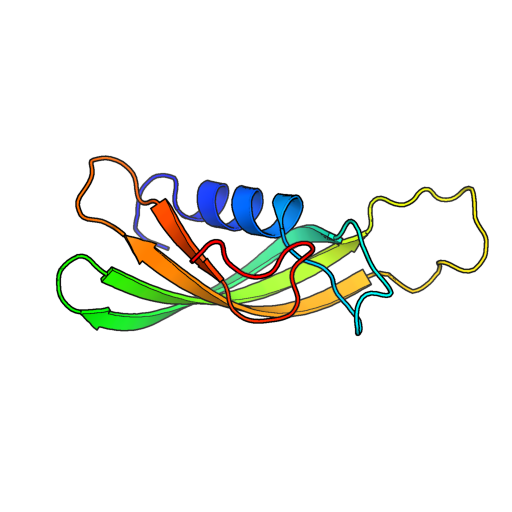 -6.622 1.636 1.00 97.06 90 MET A CA 1
ATOM 714 C C . MET A 1 90 ? -3.351 -7.343 0.375 1.00 97.06 90 MET A C 1
ATOM 716 O O . MET A 1 90 ? -3.159 -8.551 0.239 1.00 97.06 90 MET A O 1
ATOM 720 N N . SER A 1 91 ? -3.974 -6.615 -0.549 1.00 96.44 91 SER A N 1
ATOM 721 C CA . SER A 1 91 ? -4.364 -7.151 -1.852 1.00 96.44 91 SER A CA 1
ATOM 722 C C . SER A 1 91 ? -3.179 -7.220 -2.823 1.00 96.44 91 SER A C 1
ATOM 724 O O . SER A 1 91 ? -2.148 -6.567 -2.641 1.00 96.44 91 SER A O 1
ATOM 726 N N . GLY A 1 92 ? -3.368 -7.947 -3.925 1.00 93.38 92 GLY A N 1
ATOM 727 C CA . GLY A 1 92 ? -2.390 -8.040 -5.007 1.00 93.38 92 GLY A CA 1
ATOM 728 C C . GLY A 1 92 ? -1.226 -8.986 -4.709 1.00 93.38 92 GLY A C 1
ATOM 729 O O . GLY A 1 92 ? -1.190 -9.677 -3.689 1.00 93.38 92 GLY A O 1
ATOM 730 N N . GLU A 1 93 ? -0.275 -9.012 -5.639 1.00 91.06 93 GLU A N 1
ATOM 731 C CA . GLU A 1 93 ? 0.839 -9.963 -5.660 1.00 91.06 93 GLU A CA 1
ATOM 732 C C . GLU A 1 93 ? 1.799 -9.747 -4.483 1.00 91.06 93 GLU A C 1
ATOM 734 O O . 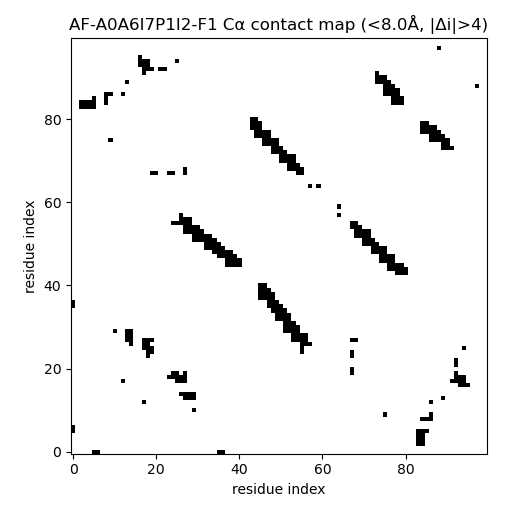GLU A 1 93 ? 2.154 -8.608 -4.150 1.00 91.06 93 GLU A O 1
ATOM 739 N N . GLN A 1 94 ? 2.200 -10.848 -3.847 1.00 92.81 94 GLN A N 1
ATOM 740 C CA . GLN A 1 94 ? 3.032 -10.872 -2.646 1.00 92.81 94 GLN A CA 1
ATOM 741 C C . GLN A 1 94 ? 4.079 -11.988 -2.726 1.00 92.81 94 GLN A C 1
ATOM 743 O O . GLN A 1 94 ? 3.807 -13.054 -3.280 1.00 92.81 94 GLN A O 1
ATOM 748 N N . ARG A 1 95 ? 5.266 -11.758 -2.146 1.00 84.25 95 ARG A N 1
ATOM 749 C CA . ARG A 1 95 ? 6.414 -12.688 -2.117 1.00 84.25 95 ARG A CA 1
ATOM 750 C C . ARG A 1 95 ? 6.085 -14.027 -1.454 1.00 84.25 95 ARG A C 1
ATOM 752 O O . ARG A 1 95 ? 6.680 -15.043 -1.793 1.00 84.25 95 ARG A O 1
ATOM 759 N N . LEU A 1 96 ? 5.156 -14.023 -0.503 1.00 68.81 96 LEU A N 1
ATOM 760 C CA . LEU A 1 96 ? 4.595 -15.210 0.131 1.00 68.81 96 LEU A CA 1
ATOM 761 C C . LEU A 1 96 ? 3.065 -15.102 0.065 1.00 68.81 96 LEU A C 1
ATOM 763 O O . LEU A 1 96 ? 2.548 -13.991 0.205 1.00 68.81 96 LEU A O 1
ATOM 767 N N . PRO A 1 97 ? 2.323 -16.209 -0.122 1.00 51.66 97 PRO A N 1
ATOM 768 C CA . PRO A 1 97 ? 0.882 -16.185 0.103 1.00 51.66 97 PRO A CA 1
ATOM 769 C C . PRO A 1 97 ? 0.605 -15.729 1.548 1.00 51.66 97 PRO A C 1
ATOM 771 O O . PRO A 1 97 ? 1.433 -16.006 2.429 1.00 51.66 97 PRO A O 1
ATOM 774 N N . PRO A 1 98 ? -0.511 -15.016 1.807 1.00 50.16 98 PRO A N 1
ATOM 775 C CA . PRO A 1 98 ? -0.850 -14.571 3.154 1.00 50.16 98 PRO A CA 1
ATOM 776 C C . PRO A 1 98 ? -0.782 -15.776 4.093 1.00 50.16 98 PRO A C 1
ATOM 778 O O . PRO A 1 98 ? -1.331 -16.834 3.781 1.00 50.16 98 PRO A O 1
ATOM 781 N N . ARG A 1 99 ? -0.033 -15.648 5.195 1.00 48.19 99 ARG A N 1
ATOM 782 C CA . ARG A 1 99 ? 0.020 -16.701 6.213 1.00 48.19 99 ARG A CA 1
ATOM 783 C C . ARG A 1 99 ? -1.407 -16.878 6.731 1.00 48.19 99 ARG A C 1
ATOM 785 O O . ARG A 1 99 ? -1.943 -15.939 7.316 1.00 48.19 99 ARG A O 1
ATOM 792 N N . GLY A 1 100 ? -2.004 -18.023 6.402 1.00 37.34 100 GLY A N 1
ATOM 793 C CA . GLY A 1 100 ? -3.288 -18.460 6.948 1.00 37.34 100 GLY A CA 1
ATOM 794 C C . GLY A 1 100 ? -3.218 -18.711 8.443 1.00 37.34 100 GLY A C 1
ATOM 795 O O . GLY A 1 100 ? -2.088 -18.834 8.976 1.00 37.34 100 GLY A O 1
#

Solvent-accessible surface area (backbone atoms only — not comparable to full-atom values): 5864 Å² total; per-residue (Å²): 125,92,56,67,62,37,72,58,40,53,48,53,51,41,45,72,35,31,30,39,78,90,69,74,24,66,44,36,36,78,77,43,74,84,44,66,45,79,79,44,75,58,91,49,35,32,32,33,42,36,33,34,32,37,36,41,66,78,59,98,84,55,89,81,63,88,66,48,55,50,71,52,74,38,44,33,33,31,40,52,80,54,101,56,46,40,75,79,43,69,54,78,57,47,81,57,77,82,84,125

Radius of gyration: 14.16 Å; Cα contacts (8 Å, |Δi|>4): 192; chains: 1; bounding box: 40×29×39 Å

Nearest PDB structures (foldseek):
  4leh-assembly1_C  TM=6.338E-01  e=1.049E+00  [Clostridium] scindens ATCC 35704
  4l8p-assembly1_A  TM=6.362E-01  e=3.369E+00  Peptacetobacter hiranonis DSM 13275
  5x7l-assembly1_A  TM=4.424E-01  e=1.240E+00  Streptomyces laurentii
  5had-assembly1_A  TM=3.942E-01  e=5.387E-01  Arabidopsis thaliana
  4lgq-assembly2_D  TM=5.704E-01  e=5.872E+00  Chromobacterium violaceum ATCC 12472